Protein AF-A0A6N9ASQ7-F1 (afdb_monomer_lite)

Radius of gyration: 15.2 Å; chains: 1; bounding box: 36×24×49 Å

Structure (mmCIF, N/CA/C/O backbone):
data_AF-A0A6N9ASQ7-F1
#
_entry.id   AF-A0A6N9ASQ7-F1
#
loop_
_atom_site.group_PDB
_atom_site.id
_atom_site.type_symbol
_atom_site.label_atom_id
_atom_site.label_alt_id
_atom_site.label_comp_id
_atom_site.label_asym_id
_atom_site.label_entity_id
_atom_site.label_seq_id
_atom_site.pdbx_PDB_ins_code
_atom_site.Cartn_x
_atom_site.Cartn_y
_atom_site.Cartn_z
_atom_site.occupancy
_atom_site.B_iso_or_equiv
_atom_site.auth_seq_id
_atom_site.auth_comp_id
_atom_site.auth_asym_id
_atom_site.auth_atom_id
_atom_site.pdbx_PDB_model_num
ATOM 1 N N . MET A 1 1 ? 19.094 11.002 -10.496 1.00 57.28 1 MET A N 1
ATOM 2 C CA . MET A 1 1 ? 18.606 9.650 -10.143 1.00 57.28 1 MET A CA 1
ATOM 3 C C . MET A 1 1 ? 17.772 9.134 -11.301 1.00 57.28 1 MET A C 1
ATOM 5 O O . MET A 1 1 ? 17.066 9.950 -11.886 1.00 57.28 1 MET A O 1
ATOM 9 N N . PRO A 1 2 ? 17.848 7.842 -11.645 1.00 80.56 2 PRO A N 1
ATOM 10 C CA . PRO A 1 2 ? 16.951 7.247 -12.630 1.00 80.56 2 PRO A CA 1
ATOM 11 C C . PRO A 1 2 ? 15.487 7.466 -12.215 1.00 80.56 2 PRO A C 1
ATOM 13 O O . PRO A 1 2 ? 15.160 7.345 -11.032 1.00 80.56 2 PRO A O 1
ATOM 16 N N . ILE A 1 3 ? 14.601 7.773 -13.169 1.00 83.31 3 ILE A N 1
ATOM 17 C CA . ILE A 1 3 ? 13.150 7.929 -12.929 1.00 83.31 3 ILE A CA 1
ATOM 18 C C . ILE A 1 3 ? 12.541 6.683 -12.268 1.00 83.31 3 ILE A C 1
ATOM 20 O O . ILE A 1 3 ? 11.624 6.765 -11.450 1.00 83.31 3 ILE A O 1
ATOM 24 N N . GLU A 1 4 ? 13.120 5.521 -12.557 1.00 79.62 4 GLU A N 1
ATOM 25 C CA . GLU A 1 4 ? 12.746 4.236 -11.981 1.00 79.62 4 GLU A CA 1
ATOM 26 C C . GLU A 1 4 ? 12.977 4.196 -10.470 1.00 79.62 4 GLU A C 1
ATOM 28 O O . GLU A 1 4 ? 12.096 3.778 -9.726 1.00 79.62 4 GLU A O 1
ATOM 33 N N . THR A 1 5 ? 14.109 4.720 -9.994 1.00 82.12 5 THR A N 1
ATOM 34 C CA . THR A 1 5 ? 14.417 4.795 -8.561 1.00 82.12 5 THR A CA 1
ATOM 35 C C . THR A 1 5 ? 13.388 5.641 -7.819 1.00 82.12 5 THR A C 1
ATOM 37 O O . THR A 1 5 ? 12.934 5.248 -6.749 1.00 82.12 5 THR A O 1
ATOM 40 N N . ILE A 1 6 ? 12.966 6.773 -8.396 1.00 85.25 6 ILE A N 1
ATOM 41 C CA . ILE A 1 6 ? 11.923 7.627 -7.802 1.00 85.25 6 ILE A CA 1
ATOM 42 C C . ILE A 1 6 ? 10.580 6.889 -7.789 1.00 85.25 6 ILE A C 1
ATOM 44 O O . ILE A 1 6 ? 9.870 6.905 -6.785 1.00 85.25 6 ILE A O 1
ATOM 48 N N . THR A 1 7 ? 10.258 6.196 -8.882 1.00 88.25 7 THR A N 1
ATOM 49 C CA . THR A 1 7 ? 9.023 5.413 -9.008 1.00 88.25 7 THR A CA 1
ATOM 50 C C . THR A 1 7 ? 8.954 4.320 -7.938 1.00 88.25 7 THR A C 1
ATOM 52 O O . THR A 1 7 ? 7.926 4.172 -7.275 1.00 88.25 7 THR A O 1
ATOM 55 N N . PHE A 1 8 ? 10.051 3.596 -7.706 1.00 86.81 8 PHE A N 1
ATOM 56 C CA . PHE A 1 8 ? 10.137 2.580 -6.656 1.00 86.81 8 PHE A CA 1
ATOM 57 C C . PHE A 1 8 ? 10.148 3.173 -5.250 1.00 86.81 8 PHE A C 1
ATOM 59 O O . PHE A 1 8 ? 9.484 2.640 -4.363 1.00 86.81 8 PHE A O 1
ATOM 66 N N . LEU A 1 9 ? 10.829 4.300 -5.038 1.00 89.81 9 LEU A N 1
ATOM 67 C CA . LEU A 1 9 ? 10.815 4.989 -3.751 1.00 89.81 9 LEU A CA 1
ATOM 68 C C . LEU A 1 9 ? 9.392 5.423 -3.370 1.00 89.81 9 LEU A C 1
ATOM 70 O O . LEU A 1 9 ? 8.991 5.261 -2.217 1.00 89.81 9 LEU A O 1
ATOM 74 N N . ALA A 1 10 ? 8.604 5.908 -4.334 1.00 93.62 10 ALA A N 1
ATOM 75 C CA . ALA A 1 10 ? 7.194 6.225 -4.123 1.00 93.62 10 ALA A CA 1
ATOM 76 C C . ALA A 1 10 ? 6.380 4.976 -3.741 1.00 93.62 10 ALA A C 1
ATOM 78 O O . ALA A 1 10 ? 5.588 5.035 -2.801 1.00 93.62 10 ALA A O 1
ATOM 79 N N . ALA A 1 11 ? 6.626 3.831 -4.391 1.00 92.94 11 ALA A N 1
ATOM 80 C CA . ALA A 1 11 ? 5.979 2.563 -4.044 1.00 92.94 11 ALA A CA 1
ATOM 81 C C . ALA A 1 11 ? 6.303 2.120 -2.608 1.00 92.94 11 ALA A C 1
ATOM 83 O O . ALA A 1 11 ? 5.394 1.822 -1.834 1.00 92.94 11 ALA A O 1
ATOM 84 N N . ILE A 1 12 ? 7.586 2.132 -2.228 1.00 93.81 12 ILE A N 1
ATOM 85 C CA . ILE A 1 12 ? 8.049 1.771 -0.879 1.00 93.81 12 ILE A CA 1
ATOM 86 C C . ILE A 1 12 ? 7.453 2.720 0.167 1.00 93.81 12 ILE A C 1
ATOM 88 O O . ILE A 1 12 ? 6.977 2.274 1.209 1.00 93.81 12 ILE A O 1
ATOM 92 N N . THR A 1 13 ? 7.428 4.024 -0.117 1.00 96.00 13 THR A N 1
ATOM 93 C CA . THR A 1 13 ? 6.861 5.028 0.796 1.00 96.00 13 THR A CA 1
ATOM 94 C C . THR A 1 13 ? 5.356 4.826 0.967 1.00 96.00 13 THR A C 1
ATOM 96 O O . THR A 1 13 ? 4.849 4.848 2.090 1.00 96.00 13 THR A O 1
ATOM 99 N N . GLY A 1 14 ? 4.638 4.568 -0.131 1.00 97.19 14 GLY A N 1
ATOM 100 C CA . GLY A 1 14 ? 3.222 4.210 -0.097 1.00 97.19 14 GLY A CA 1
ATOM 101 C C . GLY A 1 14 ? 2.977 2.941 0.723 1.00 97.19 14 GLY A C 1
ATOM 102 O O . GLY A 1 14 ? 2.078 2.917 1.563 1.00 97.19 14 GLY A O 1
ATOM 103 N N . TYR A 1 15 ? 3.819 1.919 0.557 1.00 97.69 15 TYR A N 1
ATOM 104 C CA . TYR A 1 15 ? 3.717 0.664 1.299 1.00 97.69 15 TYR A CA 1
ATOM 105 C C . TYR A 1 15 ? 3.981 0.831 2.805 1.00 97.69 15 TYR A C 1
ATOM 107 O O . TYR A 1 15 ? 3.214 0.331 3.633 1.00 97.69 15 TYR A O 1
ATOM 115 N N . ALA A 1 16 ? 5.000 1.604 3.184 1.00 97.81 16 ALA A N 1
ATOM 116 C CA . ALA A 1 16 ? 5.271 1.936 4.582 1.00 97.81 16 ALA A CA 1
ATOM 117 C C . ALA A 1 16 ? 4.106 2.722 5.214 1.00 97.81 16 ALA A C 1
ATOM 119 O O . ALA A 1 16 ? 3.661 2.412 6.322 1.00 97.81 16 ALA A O 1
ATOM 120 N N . GLY A 1 17 ? 3.545 3.695 4.489 1.00 98.06 17 GLY A N 1
ATOM 121 C CA . GLY A 1 17 ? 2.368 4.446 4.931 1.00 98.06 17 GLY A CA 1
ATOM 122 C C . GLY A 1 17 ? 1.116 3.573 5.081 1.00 98.06 17 GLY A C 1
ATOM 123 O O . GLY A 1 17 ? 0.339 3.748 6.026 1.00 98.06 17 GLY A O 1
ATOM 124 N N . LEU A 1 18 ? 0.929 2.596 4.192 1.00 98.12 18 LEU A N 1
ATOM 125 C CA . LEU A 1 18 ? -0.150 1.612 4.280 1.00 98.12 18 LEU A CA 1
ATOM 126 C C . LEU A 1 18 ? 0.033 0.681 5.487 1.00 98.12 18 LEU A C 1
ATOM 128 O O . LEU A 1 18 ? -0.928 0.420 6.209 1.00 98.12 18 LEU A O 1
ATOM 132 N N . THR A 1 19 ? 1.268 0.260 5.761 1.00 98.56 19 THR A N 1
ATOM 133 C CA . THR A 1 19 ? 1.633 -0.526 6.949 1.00 98.56 19 THR A CA 1
ATOM 134 C C . THR A 1 19 ? 1.307 0.234 8.233 1.00 98.56 19 THR A C 1
ATOM 136 O O . THR A 1 19 ? 0.643 -0.300 9.123 1.00 98.56 19 THR A O 1
ATOM 139 N N . ALA A 1 20 ? 1.684 1.513 8.319 1.00 98.38 20 ALA A N 1
ATOM 140 C CA . ALA A 1 20 ? 1.340 2.363 9.457 1.00 98.38 20 ALA A CA 1
ATOM 141 C C . ALA A 1 20 ? -0.184 2.487 9.636 1.00 98.38 20 ALA A C 1
ATOM 143 O O . ALA A 1 20 ? -0.699 2.392 10.752 1.00 98.38 20 ALA A O 1
ATOM 144 N N . ASN A 1 21 ? -0.931 2.628 8.538 1.00 98.31 21 ASN A N 1
ATOM 145 C CA . ASN A 1 21 ? -2.390 2.633 8.589 1.00 98.31 21 ASN A CA 1
ATOM 146 C C . ASN A 1 21 ? -2.961 1.293 9.071 1.00 98.31 21 ASN A C 1
ATOM 148 O O . ASN A 1 21 ? -3.894 1.306 9.873 1.00 98.31 21 ASN A O 1
ATOM 152 N N . MET A 1 22 ? -2.383 0.157 8.673 1.00 98.38 22 MET A N 1
ATOM 153 C CA . MET A 1 22 ? -2.782 -1.163 9.172 1.00 98.38 22 MET A CA 1
ATOM 154 C C . MET A 1 22 ? -2.583 -1.278 10.691 1.00 98.38 22 MET A C 1
ATOM 156 O O . MET A 1 22 ? -3.478 -1.739 11.402 1.00 98.38 22 MET A O 1
ATOM 160 N N . VAL A 1 23 ? -1.472 -0.758 11.221 1.00 98.31 23 VAL A N 1
ATOM 161 C CA . VAL A 1 23 ? -1.235 -0.664 12.674 1.00 98.31 23 VAL A CA 1
ATOM 162 C C . VAL A 1 23 ? -2.306 0.196 13.357 1.00 98.31 23 VAL A C 1
ATOM 164 O O . VAL A 1 23 ? -2.854 -0.196 14.387 1.00 98.31 23 VAL A O 1
ATOM 167 N N . LEU A 1 24 ? -2.683 1.338 12.773 1.00 97.44 24 LEU A N 1
ATOM 168 C CA . LEU A 1 24 ? -3.764 2.177 13.308 1.00 97.44 24 LEU A CA 1
ATOM 169 C C . LEU A 1 24 ? -5.130 1.473 13.273 1.00 97.44 24 LEU A C 1
ATOM 171 O O . LEU A 1 24 ? -5.950 1.688 14.173 1.00 97.44 24 LEU A O 1
ATOM 175 N N . VAL A 1 25 ? -5.399 0.643 12.259 1.00 96.81 25 VAL A N 1
ATOM 176 C CA . VAL A 1 25 ? -6.624 -0.173 12.168 1.00 96.81 25 VAL A CA 1
ATOM 177 C C . VAL A 1 25 ? -6.664 -1.188 13.311 1.00 96.81 25 VAL A C 1
ATOM 179 O O . VAL A 1 25 ? -7.675 -1.270 14.025 1.00 96.81 25 VAL A O 1
ATOM 182 N N . ALA A 1 26 ? -5.553 -1.893 13.528 1.00 96.44 26 ALA A N 1
ATOM 183 C CA . ALA A 1 26 ? -5.374 -2.857 14.607 1.00 96.44 26 ALA A CA 1
ATOM 184 C C . ALA A 1 26 ? -5.551 -2.208 15.989 1.00 96.44 26 ALA A C 1
ATOM 186 O O . ALA A 1 26 ? -6.330 -2.695 16.805 1.00 96.44 26 ALA A O 1
ATOM 187 N N . ALA A 1 27 ? -4.955 -1.031 16.201 1.00 95.31 27 ALA A N 1
ATOM 188 C CA . ALA A 1 27 ? -5.098 -0.240 17.424 1.00 95.31 27 ALA A CA 1
ATOM 189 C C . ALA A 1 27 ? -6.484 0.419 17.595 1.00 95.31 27 ALA A C 1
ATOM 191 O O . ALA A 1 27 ? -6.742 1.070 18.605 1.00 95.31 27 ALA A O 1
ATOM 192 N N . GLY A 1 28 ? -7.377 0.326 16.602 1.00 94.06 28 GLY A N 1
ATOM 193 C CA . GLY A 1 28 ? -8.698 0.960 16.637 1.00 94.06 28 GLY A CA 1
ATOM 194 C C . GLY A 1 28 ? -8.695 2.485 16.494 1.00 94.06 28 GLY A C 1
ATOM 195 O O . GLY A 1 28 ? -9.742 3.101 16.670 1.00 94.06 28 GLY A O 1
ATOM 196 N N . ARG A 1 29 ? -7.555 3.089 16.143 1.00 95.38 29 ARG A N 1
ATOM 197 C CA . ARG A 1 29 ? -7.354 4.546 16.027 1.00 95.38 29 ARG A CA 1
ATOM 198 C C . ARG A 1 29 ? -7.423 5.062 14.588 1.00 95.38 29 ARG A C 1
ATOM 200 O O . ARG A 1 29 ? -7.249 6.254 14.349 1.00 95.38 29 ARG A O 1
ATOM 207 N N . HIS A 1 30 ? -7.660 4.178 13.623 1.00 95.38 30 HIS A N 1
ATOM 208 C CA . HIS A 1 30 ? -7.763 4.552 12.219 1.00 95.38 30 HIS A CA 1
ATOM 209 C C . HIS A 1 30 ? -8.945 5.496 11.945 1.00 95.38 30 HIS A C 1
ATOM 211 O O . HIS A 1 30 ? -10.051 5.299 12.457 1.00 95.38 30 HIS A O 1
ATOM 217 N N . ARG A 1 31 ? -8.694 6.494 11.094 1.00 95.12 31 ARG A N 1
ATOM 218 C CA . ARG A 1 31 ? -9.674 7.413 10.515 1.00 95.1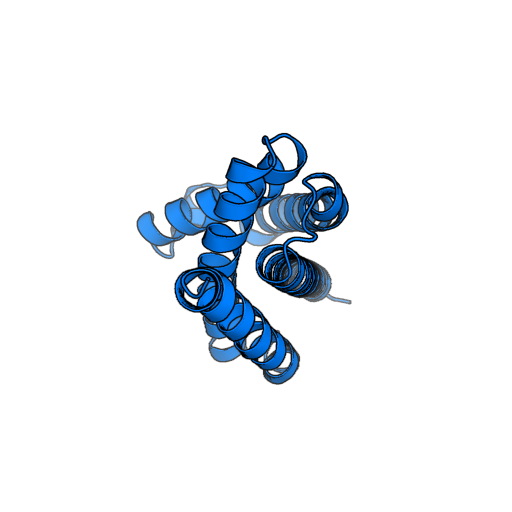2 31 ARG A CA 1
ATOM 219 C C . ARG A 1 31 ? -9.396 7.505 9.009 1.00 95.12 31 ARG A C 1
ATOM 221 O O . ARG A 1 31 ? -8.216 7.535 8.658 1.00 95.12 31 ARG A O 1
ATOM 228 N N . PRO A 1 32 ? -10.421 7.628 8.143 1.00 94.88 32 PRO A N 1
ATOM 229 C CA . PRO A 1 32 ? -10.232 7.709 6.690 1.00 94.88 32 PRO A CA 1
ATOM 230 C C . PRO A 1 32 ? -9.205 8.765 6.251 1.00 94.88 32 PRO A C 1
ATOM 232 O O . PRO A 1 32 ? -8.395 8.509 5.369 1.00 94.88 32 PRO A O 1
ATOM 235 N N . ILE A 1 33 ? -9.152 9.913 6.937 1.00 96.19 33 ILE A N 1
ATOM 236 C CA . ILE A 1 33 ? -8.197 10.994 6.641 1.00 96.19 33 ILE A CA 1
ATOM 237 C C . ILE A 1 33 ? -6.718 10.575 6.743 1.00 96.19 33 ILE A C 1
ATOM 239 O O . ILE A 1 33 ? -5.870 11.152 6.068 1.00 96.19 33 ILE A O 1
ATOM 243 N N . HIS A 1 34 ? -6.385 9.549 7.534 1.00 96.56 34 HIS A N 1
ATOM 244 C CA . HIS A 1 34 ? -5.013 9.035 7.628 1.00 96.56 34 HIS A CA 1
ATOM 245 C C . HIS A 1 34 ? -4.548 8.345 6.332 1.00 96.56 34 HIS A C 1
ATOM 247 O O . HIS A 1 34 ? -3.346 8.161 6.134 1.00 96.56 34 HIS A O 1
ATOM 253 N N . MET A 1 35 ? -5.480 7.987 5.441 1.00 97.56 35 MET A N 1
ATOM 254 C CA . MET A 1 35 ? -5.171 7.423 4.127 1.00 97.56 35 MET A CA 1
ATOM 255 C C . MET A 1 35 ? -4.831 8.482 3.088 1.00 97.56 35 MET A C 1
ATOM 257 O O . MET A 1 35 ? -4.213 8.134 2.091 1.00 97.56 35 MET A O 1
ATOM 261 N N . THR A 1 36 ? -5.183 9.755 3.293 1.00 97.75 36 THR A N 1
ATOM 262 C CA . THR A 1 36 ? -4.992 10.800 2.275 1.00 97.75 36 THR A CA 1
ATOM 263 C C . THR A 1 36 ? -3.541 10.905 1.790 1.00 97.75 36 THR A C 1
ATOM 265 O O . THR A 1 36 ? -3.336 10.865 0.578 1.00 97.75 36 THR A O 1
ATOM 268 N N . PRO A 1 37 ? -2.510 10.957 2.661 1.00 97.88 37 PRO A N 1
ATOM 269 C CA . PRO A 1 37 ? -1.124 11.024 2.191 1.00 97.88 37 PRO A CA 1
ATOM 270 C C . PRO A 1 37 ? -0.716 9.778 1.396 1.00 97.88 37 PRO A C 1
ATOM 272 O O . PRO A 1 37 ? -0.068 9.884 0.359 1.00 97.88 37 PRO A O 1
ATOM 275 N N . VAL A 1 38 ? -1.144 8.595 1.851 1.00 97.81 38 VAL A N 1
ATOM 276 C CA . VAL A 1 38 ? -0.852 7.315 1.189 1.00 97.81 38 VAL A CA 1
ATOM 277 C C . VAL A 1 38 ? -1.522 7.256 -0.182 1.00 97.81 38 VAL A C 1
ATOM 279 O O . VAL A 1 38 ? -0.878 6.896 -1.161 1.00 97.81 38 VAL A O 1
ATOM 282 N N . ALA A 1 39 ? -2.787 7.668 -0.269 1.00 97.69 39 ALA A N 1
ATOM 283 C CA . ALA A 1 39 ? -3.550 7.734 -1.508 1.00 97.69 39 ALA A CA 1
ATOM 284 C C . ALA A 1 39 ? -2.894 8.661 -2.534 1.00 97.69 39 ALA A C 1
ATOM 286 O O . ALA A 1 39 ? -2.775 8.278 -3.693 1.00 97.69 39 ALA A O 1
ATOM 287 N N . LEU A 1 40 ? -2.412 9.836 -2.116 1.00 98.06 40 LEU A N 1
ATOM 288 C CA . LEU A 1 40 ? -1.718 10.770 -3.007 1.00 98.06 40 LEU A CA 1
ATOM 289 C C . LEU A 1 40 ? -0.401 10.190 -3.538 1.00 98.06 40 LEU A C 1
ATOM 291 O O . LEU A 1 40 ? -0.145 10.263 -4.739 1.00 98.06 40 LEU A O 1
ATOM 295 N N . ILE A 1 41 ? 0.409 9.575 -2.670 1.00 97.81 41 ILE A N 1
ATOM 296 C CA . ILE A 1 41 ? 1.676 8.939 -3.066 1.00 97.81 41 ILE A CA 1
ATOM 297 C C . ILE A 1 41 ? 1.418 7.788 -4.039 1.00 97.81 41 ILE A C 1
ATOM 299 O O . ILE A 1 41 ? 2.075 7.691 -5.073 1.00 97.81 41 ILE A O 1
ATOM 303 N N . VAL A 1 42 ? 0.446 6.929 -3.727 1.00 96.62 42 VAL A N 1
ATOM 304 C CA . VAL A 1 42 ? 0.093 5.780 -4.565 1.00 96.62 42 VAL A CA 1
ATOM 305 C C . VAL A 1 42 ? -0.485 6.235 -5.901 1.00 96.62 42 VAL A C 1
ATOM 307 O O . VAL A 1 42 ? -0.100 5.699 -6.933 1.00 96.62 42 VAL A O 1
ATOM 310 N N . PHE A 1 43 ? -1.344 7.252 -5.915 1.00 97.19 43 PHE A N 1
ATOM 311 C CA . PHE A 1 43 ? -1.873 7.816 -7.153 1.00 97.19 43 PHE A CA 1
ATOM 312 C C . PHE A 1 43 ? -0.756 8.373 -8.044 1.00 97.19 43 PHE A C 1
ATOM 314 O O . PHE A 1 43 ? -0.684 8.028 -9.223 1.00 97.19 43 PHE A O 1
ATOM 321 N N . ALA A 1 44 ? 0.165 9.158 -7.476 1.00 96.56 44 A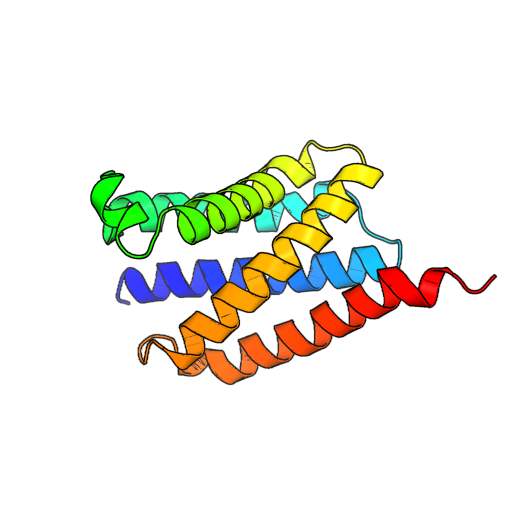LA A N 1
ATOM 322 C CA . ALA A 1 44 ? 1.326 9.662 -8.203 1.00 96.56 44 ALA A CA 1
ATOM 323 C C . ALA A 1 44 ? 2.203 8.520 -8.742 1.00 96.56 44 ALA A C 1
ATOM 325 O O . ALA A 1 44 ? 2.569 8.527 -9.916 1.00 96.56 44 ALA A O 1
ATOM 326 N N . HIS A 1 45 ? 2.483 7.503 -7.921 1.00 95.19 45 HIS A N 1
ATOM 327 C CA . HIS A 1 45 ? 3.221 6.312 -8.339 1.00 95.19 45 HIS A CA 1
ATOM 328 C C . HIS A 1 45 ? 2.543 5.601 -9.521 1.00 95.19 45 HIS A C 1
ATOM 330 O O . HIS A 1 45 ? 3.211 5.265 -10.496 1.00 95.19 45 HIS A O 1
ATOM 336 N N . VAL A 1 46 ? 1.222 5.408 -9.471 1.00 95.25 46 VAL A N 1
ATOM 337 C CA . VAL A 1 46 ? 0.460 4.779 -10.559 1.00 95.25 46 VAL A CA 1
ATOM 338 C C . VAL A 1 46 ? 0.584 5.592 -11.844 1.00 95.25 46 VAL A C 1
ATOM 340 O O . VAL A 1 46 ? 0.909 5.015 -12.878 1.00 95.25 46 VAL A O 1
ATOM 343 N N . LEU A 1 47 ? 0.410 6.917 -11.791 1.00 95.56 47 LEU A N 1
ATOM 344 C CA . LEU A 1 47 ? 0.583 7.778 -12.966 1.00 95.56 47 LEU A CA 1
ATOM 345 C C . LEU A 1 47 ? 1.996 7.675 -13.555 1.00 95.56 47 LEU A C 1
ATOM 347 O O . LEU A 1 47 ? 2.148 7.579 -14.771 1.00 95.56 47 LEU A O 1
ATOM 351 N N . MET A 1 48 ? 3.024 7.640 -12.704 1.00 94.25 48 MET A N 1
ATOM 352 C CA . MET A 1 48 ? 4.408 7.466 -13.147 1.00 94.25 48 MET A CA 1
ATOM 353 C C . MET A 1 48 ? 4.621 6.119 -13.842 1.00 94.25 48 MET A C 1
ATOM 355 O O . MET A 1 48 ? 5.212 6.080 -14.916 1.00 94.25 48 MET A O 1
ATOM 359 N N . VAL A 1 49 ? 4.132 5.016 -13.271 1.00 92.50 49 VAL A N 1
ATOM 360 C CA . VAL A 1 49 ? 4.267 3.682 -13.881 1.00 92.50 49 VAL A CA 1
ATOM 361 C C . VAL A 1 49 ? 3.523 3.618 -15.215 1.00 92.50 49 VAL A C 1
ATOM 363 O O . VAL A 1 49 ? 4.072 3.128 -16.200 1.00 92.50 49 VAL A O 1
ATOM 366 N N . TRP A 1 50 ? 2.304 4.154 -15.275 1.00 94.50 50 TRP A N 1
ATOM 367 C CA . TRP A 1 50 ? 1.520 4.189 -16.507 1.00 94.50 50 TRP A CA 1
ATOM 368 C C . TRP A 1 50 ? 2.205 4.993 -17.610 1.00 94.50 50 TRP A C 1
ATOM 370 O O . TRP A 1 50 ? 2.261 4.532 -18.747 1.00 94.50 50 TRP A O 1
ATOM 380 N N . HIS A 1 51 ? 2.778 6.147 -17.272 1.00 95.00 51 HIS A N 1
ATOM 381 C CA . HIS A 1 51 ? 3.451 6.994 -18.245 1.00 95.00 51 HIS A CA 1
ATOM 382 C C . HIS A 1 51 ? 4.817 6.446 -18.678 1.00 95.00 51 HIS A C 1
ATOM 384 O O . HIS A 1 51 ? 5.080 6.360 -19.872 1.00 95.00 51 HIS A O 1
ATOM 390 N N . TYR A 1 52 ? 5.678 6.068 -17.726 1.00 90.62 52 TYR A N 1
ATOM 391 C CA . TYR A 1 52 ? 7.085 5.750 -17.999 1.00 90.62 52 TYR A CA 1
ATOM 392 C C . TYR A 1 52 ? 7.370 4.269 -18.253 1.00 90.62 52 TYR A C 1
ATOM 394 O O . TYR A 1 52 ? 8.408 3.954 -18.824 1.00 90.62 52 TYR A O 1
ATOM 402 N N . ARG A 1 53 ? 6.513 3.348 -17.789 1.00 87.88 53 ARG A N 1
ATOM 403 C CA . ARG A 1 53 ? 6.733 1.898 -17.953 1.00 87.88 53 ARG A CA 1
ATOM 404 C C . ARG A 1 53 ? 5.741 1.226 -18.885 1.00 87.88 53 ARG A C 1
ATOM 406 O O . ARG A 1 53 ? 6.097 0.215 -19.485 1.00 87.88 53 ARG A O 1
ATOM 413 N N . TYR A 1 54 ? 4.517 1.735 -18.967 1.00 90.81 54 TYR A N 1
ATOM 414 C CA . TYR A 1 54 ? 3.484 1.152 -19.822 1.00 90.81 54 TYR A CA 1
ATOM 415 C C . TYR A 1 54 ? 3.157 1.998 -21.043 1.00 90.81 54 TYR A C 1
ATOM 417 O O . TYR A 1 54 ? 2.391 1.522 -21.865 1.00 90.81 54 TYR A O 1
ATOM 425 N N . GLU A 1 55 ? 3.687 3.219 -21.162 1.00 93.94 55 GLU A N 1
ATOM 426 C CA . GLU A 1 55 ? 3.394 4.126 -22.284 1.00 93.94 55 GLU A CA 1
ATOM 427 C C . GLU A 1 55 ? 1.882 4.294 -22.542 1.00 93.94 55 GLU A C 1
ATOM 429 O O . GLU A 1 55 ? 1.434 4.502 -23.663 1.00 93.94 55 GLU A O 1
ATOM 434 N N . TRP A 1 56 ? 1.074 4.205 -21.480 1.00 93.12 56 TRP A N 1
ATOM 435 C CA . TRP A 1 56 ? -0.393 4.179 -21.531 1.00 93.12 56 TRP A CA 1
ATOM 436 C C . TRP A 1 56 ? -1.033 2.981 -22.260 1.00 93.12 56 TRP A C 1
ATOM 438 O O . TRP A 1 56 ? -2.246 2.957 -22.471 1.00 93.12 56 TRP A O 1
ATOM 448 N N . GLU A 1 57 ? -0.265 1.936 -22.561 1.00 94.94 57 GLU A N 1
ATOM 449 C CA . GLU A 1 57 ? -0.736 0.724 -23.224 1.00 94.94 57 GLU A CA 1
ATOM 450 C C . GLU A 1 57 ? -1.158 -0.377 -22.236 1.00 94.94 57 GLU A C 1
ATOM 452 O O . GLU A 1 57 ? -0.365 -0.925 -21.461 1.00 94.94 57 GLU A O 1
ATOM 457 N N . ILE A 1 58 ? -2.423 -0.799 -22.327 1.00 92.38 58 ILE A N 1
ATOM 458 C CA . ILE A 1 58 ? -2.975 -1.894 -21.506 1.00 92.38 58 ILE A CA 1
ATOM 459 C C . ILE A 1 58 ? -2.259 -3.226 -21.785 1.00 92.38 58 ILE A C 1
ATOM 461 O O . ILE A 1 58 ? -2.095 -4.044 -20.875 1.00 92.38 58 ILE A O 1
ATOM 465 N N . ALA A 1 59 ? -1.811 -3.450 -23.024 1.00 93.44 59 ALA A N 1
ATOM 466 C CA . ALA A 1 59 ? -1.104 -4.668 -23.414 1.00 93.44 59 ALA A CA 1
ATOM 467 C C . ALA A 1 59 ? 0.195 -4.851 -22.610 1.00 93.44 59 ALA A C 1
ATOM 469 O O . ALA A 1 59 ? 0.457 -5.935 -22.084 1.00 93.44 59 ALA A O 1
ATOM 470 N N . LEU A 1 60 ? 0.964 -3.773 -22.420 1.00 90.50 60 LEU A N 1
ATOM 471 C CA . LEU A 1 60 ? 2.178 -3.788 -21.604 1.00 90.50 60 LEU A CA 1
ATOM 472 C C . LEU A 1 60 ? 1.866 -3.996 -20.119 1.00 90.50 60 LEU A C 1
ATOM 474 O O . LEU A 1 60 ? 2.540 -4.787 -19.453 1.00 90.50 60 LEU A O 1
ATOM 478 N N . ALA A 1 61 ? 0.811 -3.356 -19.611 1.00 88.50 61 ALA A N 1
ATOM 479 C CA . ALA A 1 61 ? 0.409 -3.470 -18.210 1.00 88.50 61 ALA A CA 1
ATOM 480 C C . ALA A 1 61 ? -0.097 -4.876 -17.830 1.00 88.50 61 ALA A C 1
ATOM 482 O O . ALA A 1 61 ? 0.042 -5.308 -16.684 1.00 88.50 61 ALA A O 1
ATOM 483 N N . THR A 1 62 ? -0.662 -5.613 -18.791 1.00 92.69 62 THR A N 1
ATOM 484 C CA . THR A 1 62 ? -1.258 -6.945 -18.585 1.00 92.69 62 THR A CA 1
ATOM 485 C C . THR A 1 62 ? -0.356 -8.103 -19.020 1.00 92.69 62 THR A C 1
ATOM 487 O O . THR A 1 62 ? -0.717 -9.260 -18.800 1.00 92.69 62 THR A O 1
ATOM 490 N N . ARG A 1 63 ? 0.854 -7.830 -19.538 1.00 90.31 63 ARG A N 1
ATOM 491 C CA . ARG A 1 63 ? 1.800 -8.846 -20.054 1.00 90.31 63 ARG A CA 1
ATOM 492 C C . ARG A 1 63 ? 2.144 -9.966 -19.067 1.00 90.31 63 ARG A C 1
ATOM 494 O O . ARG A 1 63 ? 2.470 -11.074 -19.467 1.00 90.31 63 ARG A O 1
ATOM 501 N N . ASN A 1 64 ? 2.079 -9.665 -17.770 1.00 81.75 64 ASN A N 1
ATOM 502 C CA . ASN A 1 64 ? 2.396 -10.597 -16.685 1.00 81.75 64 ASN A CA 1
ATOM 503 C C . ASN A 1 64 ? 1.161 -11.360 -16.161 1.00 81.75 64 ASN A C 1
ATOM 505 O O . ASN A 1 64 ? 1.267 -12.083 -15.172 1.00 81.75 64 ASN A O 1
ATOM 509 N N . GLY A 1 65 ? -0.002 -11.191 -16.798 1.00 91.56 65 GLY A N 1
ATOM 510 C CA . GLY A 1 65 ? -1.251 -11.873 -16.472 1.00 91.56 65 GLY A CA 1
ATOM 511 C C . GLY A 1 65 ? -2.366 -10.926 -16.021 1.00 91.56 65 GLY A C 1
ATOM 512 O O . GLY A 1 65 ? -2.194 -10.095 -15.127 1.00 91.56 65 GLY A O 1
ATOM 513 N N . TYR A 1 66 ? -3.556 -11.115 -16.596 1.00 92.44 66 TYR A N 1
ATOM 514 C CA . TYR A 1 66 ? -4.750 -10.315 -16.299 1.00 92.44 66 TYR A CA 1
ATOM 515 C C . TYR A 1 66 ? -5.209 -10.418 -14.842 1.00 92.44 66 TYR A C 1
ATOM 517 O O . TYR A 1 66 ? -5.600 -9.416 -14.252 1.00 92.44 66 TYR A O 1
ATOM 525 N N . ALA A 1 67 ? -5.138 -11.607 -14.237 1.00 91.44 67 ALA A N 1
ATOM 526 C CA . ALA A 1 67 ? -5.584 -11.802 -12.858 1.00 91.44 67 ALA A CA 1
ATOM 527 C C . ALA A 1 67 ? -4.771 -10.949 -11.869 1.00 91.44 67 ALA A C 1
ATOM 529 O O . ALA A 1 67 ? -5.344 -10.223 -11.057 1.00 91.44 67 ALA A O 1
ATOM 530 N N . GLY A 1 68 ? -3.438 -10.977 -11.987 1.00 88.75 68 GLY A N 1
ATOM 531 C CA . GLY A 1 68 ? -2.548 -10.153 -11.167 1.00 88.75 68 GLY A CA 1
ATOM 532 C C . GLY A 1 68 ? -2.775 -8.660 -11.398 1.00 88.75 68 GLY A C 1
ATOM 533 O O . GLY A 1 68 ? -2.865 -7.900 -10.435 1.00 88.75 68 GLY A O 1
ATOM 534 N N . PHE A 1 69 ? -2.955 -8.254 -12.661 1.00 91.56 69 PHE A N 1
ATOM 535 C CA . PHE A 1 69 ? -3.298 -6.877 -13.014 1.00 91.56 69 PHE A CA 1
ATOM 536 C C . PHE A 1 69 ? -4.576 -6.410 -12.302 1.00 91.56 69 PHE A C 1
ATOM 538 O O . PHE A 1 69 ? -4.549 -5.379 -11.632 1.00 91.56 69 PHE A O 1
ATOM 545 N N . VAL A 1 70 ? -5.667 -7.178 -12.386 1.00 94.88 70 VAL A N 1
ATOM 546 C CA . VAL A 1 70 ? -6.961 -6.819 -11.782 1.00 94.88 70 VAL A CA 1
ATOM 547 C C . VAL A 1 70 ? -6.869 -6.751 -10.260 1.00 94.88 70 VAL A C 1
ATOM 549 O O . VAL A 1 70 ? -7.307 -5.764 -9.674 1.00 94.88 70 VAL A O 1
ATOM 552 N N . ILE A 1 71 ? -6.273 -7.756 -9.612 1.00 93.56 71 ILE A N 1
ATOM 553 C CA . ILE A 1 71 ? -6.152 -7.797 -8.146 1.00 93.56 71 ILE A CA 1
ATOM 554 C C . ILE A 1 71 ? -5.328 -6.607 -7.640 1.00 93.56 71 ILE A C 1
ATOM 556 O O . ILE A 1 71 ? -5.733 -5.933 -6.691 1.00 93.56 71 ILE A O 1
ATOM 560 N N . PHE A 1 72 ? -4.202 -6.310 -8.293 1.00 92.88 72 PHE A N 1
ATOM 561 C CA . PHE A 1 72 ? -3.336 -5.204 -7.893 1.00 92.88 72 PHE A CA 1
ATOM 562 C C . PHE A 1 72 ? -4.009 -3.843 -8.108 1.00 92.88 72 PHE A C 1
ATOM 564 O O . PHE A 1 72 ? -4.015 -3.014 -7.202 1.00 92.88 72 PHE A O 1
ATOM 571 N N . HIS A 1 73 ? -4.658 -3.619 -9.255 1.00 95.00 73 HIS A N 1
ATOM 572 C CA . HIS A 1 73 ? -5.361 -2.358 -9.518 1.00 95.00 73 HIS A CA 1
ATOM 573 C C . HIS A 1 73 ? -6.596 -2.177 -8.632 1.00 95.00 73 HIS A C 1
ATOM 575 O O . HIS A 1 73 ? -6.877 -1.056 -8.215 1.00 95.00 73 HIS A O 1
ATOM 581 N N . ALA A 1 74 ? -7.293 -3.256 -8.269 1.00 95.94 74 ALA A N 1
ATOM 582 C CA . ALA A 1 74 ? -8.374 -3.199 -7.290 1.00 95.94 74 ALA A CA 1
ATOM 583 C C . ALA A 1 74 ? -7.863 -2.767 -5.904 1.00 95.94 74 ALA A C 1
ATOM 585 O O . ALA A 1 74 ? -8.500 -1.947 -5.246 1.00 95.94 74 ALA A O 1
ATOM 586 N N . ALA A 1 75 ? -6.696 -3.262 -5.476 1.00 96.81 75 ALA A N 1
ATOM 587 C CA . ALA A 1 75 ? -6.055 -2.814 -4.240 1.00 96.81 75 ALA A CA 1
ATOM 588 C C . ALA A 1 75 ? -5.631 -1.338 -4.313 1.00 96.81 75 ALA A C 1
ATOM 590 O O . ALA A 1 75 ? -5.931 -0.571 -3.403 1.00 96.81 75 ALA A O 1
ATOM 591 N N . LEU A 1 76 ? -5.006 -0.905 -5.412 1.00 96.19 76 LEU A N 1
ATOM 592 C CA . LEU A 1 76 ? -4.633 0.501 -5.620 1.00 96.19 76 LEU A CA 1
ATOM 593 C C . LEU A 1 76 ? -5.855 1.427 -5.584 1.00 96.19 76 LEU A C 1
ATOM 595 O O . LEU A 1 76 ? -5.838 2.452 -4.903 1.00 96.19 76 LEU A O 1
ATOM 599 N N . LEU A 1 77 ? -6.939 1.040 -6.259 1.00 97.00 77 LEU A N 1
ATOM 600 C CA . LEU A 1 77 ? -8.203 1.769 -6.216 1.00 97.00 77 LEU A CA 1
ATOM 601 C C . LEU A 1 77 ? -8.772 1.804 -4.794 1.00 97.00 77 LEU A C 1
ATOM 603 O O . LEU A 1 77 ? -9.251 2.845 -4.353 1.00 97.00 77 LEU A O 1
ATOM 607 N N . GLY A 1 78 ? -8.665 0.701 -4.053 1.00 97.12 78 GLY A N 1
ATOM 608 C CA . GLY A 1 78 ? -9.042 0.631 -2.645 1.00 97.12 78 GLY A CA 1
ATOM 609 C C . GLY A 1 78 ? -8.279 1.629 -1.773 1.00 97.12 78 GLY A C 1
ATOM 610 O O . GLY A 1 78 ? -8.897 2.313 -0.959 1.00 97.12 78 GLY A O 1
ATOM 611 N N . ILE A 1 79 ? -6.966 1.774 -1.975 1.00 96.81 79 ILE A N 1
ATOM 612 C CA . ILE A 1 79 ? -6.138 2.776 -1.282 1.00 96.81 79 ILE A CA 1
ATOM 613 C C . ILE A 1 79 ? -6.627 4.192 -1.601 1.00 96.81 79 ILE A C 1
ATOM 615 O O . ILE A 1 79 ? -6.795 4.996 -0.684 1.00 96.81 79 ILE A O 1
ATOM 619 N N . VAL A 1 80 ? -6.874 4.493 -2.879 1.00 97.19 80 VAL A N 1
ATOM 620 C CA . VAL A 1 80 ? -7.294 5.830 -3.335 1.00 97.19 80 VAL A CA 1
ATOM 621 C C . VAL A 1 80 ? -8.719 6.170 -2.888 1.00 97.19 80 VAL A C 1
ATOM 623 O O . VAL A 1 80 ? -9.003 7.323 -2.576 1.00 97.19 80 VAL A O 1
ATOM 626 N N . ALA A 1 81 ? -9.610 5.181 -2.804 1.00 96.88 81 ALA A N 1
ATOM 627 C CA . ALA A 1 81 ? -10.992 5.361 -2.366 1.00 96.88 81 ALA A CA 1
ATOM 628 C C . ALA A 1 81 ? -11.151 5.383 -0.834 1.00 96.88 81 ALA A C 1
ATOM 630 O O . ALA A 1 81 ? -12.133 5.928 -0.327 1.00 96.88 81 ALA A O 1
ATOM 631 N N . ALA A 1 82 ? -10.202 4.820 -0.077 1.00 95.25 82 ALA A N 1
ATOM 632 C CA . ALA A 1 82 ? -10.285 4.721 1.381 1.00 95.25 82 ALA A CA 1
ATOM 633 C C . ALA A 1 82 ? -10.516 6.060 2.121 1.00 95.25 82 ALA A C 1
ATOM 635 O O . ALA A 1 82 ? -11.296 6.043 3.075 1.00 95.25 82 ALA A O 1
ATOM 636 N N . PRO A 1 83 ? -9.936 7.212 1.712 1.00 97.12 83 PRO A N 1
ATOM 637 C CA . PRO A 1 83 ? -10.217 8.508 2.337 1.00 97.12 83 PRO A CA 1
ATOM 638 C C . PRO A 1 83 ? -11.677 8.966 2.222 1.00 97.12 83 PRO A C 1
ATOM 640 O O . PRO A 1 83 ? -12.146 9.716 3.076 1.00 97.12 83 PRO A O 1
ATOM 643 N N . LEU A 1 84 ? -12.388 8.523 1.180 1.00 96.69 84 LEU A N 1
ATOM 644 C CA . LEU A 1 84 ? -13.780 8.894 0.895 1.00 96.69 84 LEU A CA 1
ATOM 645 C C . LEU A 1 84 ? -14.787 7.894 1.482 1.00 96.69 84 LEU A C 1
ATOM 647 O O . LEU A 1 84 ? -15.989 8.150 1.509 1.00 96.69 84 LEU A O 1
ATOM 651 N N . ALA A 1 85 ? -14.307 6.740 1.942 1.00 93.94 85 ALA A N 1
ATOM 652 C CA . ALA A 1 85 ? -15.142 5.683 2.478 1.00 93.94 85 ALA A CA 1
ATOM 653 C C . ALA A 1 85 ? -15.529 5.941 3.945 1.00 93.94 85 ALA A C 1
ATOM 655 O O . ALA A 1 85 ? -14.785 6.529 4.732 1.00 93.94 85 ALA A O 1
ATOM 656 N N . GLY A 1 86 ? -16.681 5.407 4.362 1.00 93.62 86 GLY A N 1
ATOM 657 C CA . GLY A 1 86 ? -17.039 5.344 5.781 1.00 93.62 86 GLY A CA 1
ATOM 658 C C . GLY A 1 86 ? -16.017 4.531 6.590 1.00 93.62 86 GLY A C 1
ATOM 659 O O . GLY A 1 86 ? -15.379 3.618 6.066 1.00 93.62 86 GLY A O 1
ATOM 660 N N . ASN A 1 87 ? -15.883 4.812 7.891 1.00 92.75 87 ASN A N 1
ATOM 661 C CA . ASN A 1 87 ? -14.799 4.268 8.727 1.00 92.75 87 ASN A CA 1
ATOM 662 C C . ASN A 1 87 ? -14.699 2.725 8.713 1.00 92.75 87 ASN A C 1
ATOM 664 O O . ASN A 1 87 ? -13.603 2.170 8.731 1.00 92.75 87 ASN A O 1
ATOM 668 N N . LEU A 1 88 ? -15.830 2.010 8.666 1.00 93.31 88 LEU A N 1
ATOM 669 C CA . LEU A 1 88 ? -15.831 0.545 8.564 1.00 93.31 88 LEU A CA 1
ATOM 670 C C . LEU A 1 88 ? -15.212 0.061 7.244 1.00 93.31 88 LEU A C 1
ATOM 672 O O . LEU A 1 88 ? -14.388 -0.852 7.242 1.00 93.31 88 LEU A O 1
ATOM 676 N N . TRP A 1 89 ? -15.600 0.685 6.133 1.00 96.06 89 TRP A N 1
ATOM 677 C CA . TRP A 1 89 ? -15.109 0.343 4.803 1.00 96.06 89 TRP A CA 1
ATOM 678 C C . TRP A 1 89 ? -13.652 0.747 4.617 1.00 96.06 89 TRP A C 1
ATOM 680 O O . TRP A 1 89 ? -12.882 -0.065 4.119 1.00 96.06 89 TRP A O 1
ATOM 690 N N . ALA A 1 90 ? -13.240 1.918 5.109 1.00 95.12 90 ALA A N 1
ATOM 691 C CA . ALA A 1 90 ? -11.841 2.345 5.088 1.00 95.12 90 ALA A CA 1
ATOM 692 C C . ALA A 1 90 ? -10.919 1.301 5.745 1.00 95.12 90 ALA A C 1
ATOM 694 O O . ALA A 1 90 ? -9.932 0.887 5.147 1.00 95.12 90 ALA A O 1
ATOM 695 N N . LYS A 1 91 ? -11.292 0.768 6.919 1.00 96.25 91 LYS A N 1
ATOM 696 C CA . LYS A 1 91 ? -10.532 -0.302 7.598 1.00 96.25 91 LYS A CA 1
ATOM 697 C C . LYS A 1 91 ? -10.407 -1.571 6.748 1.00 96.25 91 LYS A C 1
ATOM 699 O O . LYS A 1 91 ? -9.329 -2.154 6.681 1.00 96.25 91 LYS A O 1
ATOM 704 N N . ARG A 1 92 ? -11.498 -1.997 6.099 1.00 96.88 92 ARG A N 1
ATOM 705 C CA . ARG A 1 92 ? -11.503 -3.177 5.215 1.00 96.88 92 ARG A CA 1
ATOM 706 C C . ARG A 1 92 ? -10.646 -2.956 3.970 1.00 96.88 92 ARG A C 1
ATOM 708 O O . ARG A 1 92 ? -9.885 -3.844 3.605 1.00 96.88 92 ARG A O 1
ATOM 715 N N . LEU A 1 93 ? -10.742 -1.774 3.361 1.00 97.31 93 LEU A N 1
ATOM 716 C CA . LEU A 1 93 ? -9.934 -1.386 2.206 1.00 97.31 93 LEU A CA 1
ATOM 717 C C . LEU A 1 93 ? -8.446 -1.355 2.560 1.00 97.31 93 LEU A C 1
ATOM 719 O O . LEU A 1 93 ? -7.650 -1.889 1.796 1.00 97.31 93 LEU A O 1
ATOM 723 N N . VAL A 1 94 ? -8.072 -0.822 3.728 1.00 97.50 94 VAL A N 1
ATOM 724 C CA . VAL A 1 94 ? -6.687 -0.866 4.228 1.00 97.50 94 VAL A CA 1
ATOM 725 C C . VAL A 1 94 ? -6.203 -2.303 4.382 1.00 97.50 94 VAL A C 1
ATOM 727 O O . VAL A 1 94 ? -5.150 -2.634 3.850 1.00 97.50 94 VAL A O 1
ATOM 730 N N . ALA A 1 95 ? -6.973 -3.166 5.050 1.00 97.19 95 ALA A N 1
ATOM 731 C CA . ALA A 1 95 ? -6.585 -4.557 5.282 1.00 97.19 95 ALA A CA 1
ATOM 732 C C . ALA A 1 95 ? -6.401 -5.344 3.974 1.00 97.19 95 ALA A C 1
ATOM 734 O O . ALA A 1 95 ? -5.381 -6.005 3.785 1.00 97.19 95 ALA A O 1
ATOM 735 N N . PHE A 1 96 ? -7.363 -5.238 3.054 1.00 97.62 96 PHE A N 1
ATOM 736 C CA . PHE A 1 96 ? -7.280 -5.876 1.741 1.00 97.62 96 PHE A CA 1
ATOM 737 C C . PHE A 1 96 ? -6.093 -5.345 0.929 1.00 97.62 96 PHE A C 1
ATOM 739 O O . PHE A 1 96 ? -5.291 -6.124 0.416 1.00 97.62 96 PHE A O 1
ATOM 746 N N . SER A 1 97 ? -5.951 -4.021 0.853 1.00 97.81 97 SER A N 1
ATOM 747 C CA . SER A 1 97 ? -4.885 -3.401 0.067 1.00 97.81 97 SER A CA 1
ATOM 748 C C . SER A 1 97 ? -3.508 -3.711 0.640 1.00 97.81 97 SER A C 1
ATOM 750 O O . SER A 1 97 ? -2.576 -3.927 -0.126 1.00 97.81 97 SER A O 1
ATOM 752 N N . PHE A 1 98 ? -3.379 -3.774 1.970 1.00 98.12 98 PHE A N 1
ATOM 753 C CA . PHE A 1 98 ? -2.138 -4.152 2.639 1.00 98.12 98 PHE A CA 1
ATOM 754 C C . PHE A 1 98 ? -1.710 -5.566 2.246 1.00 98.12 98 PHE A C 1
ATOM 756 O O . PHE A 1 98 ? -0.567 -5.749 1.850 1.00 98.12 98 PHE A O 1
ATOM 763 N N . LEU A 1 99 ? -2.622 -6.545 2.279 1.00 97.75 99 LEU A N 1
ATOM 764 C CA . LEU A 1 99 ? -2.309 -7.923 1.885 1.00 97.75 99 LEU A CA 1
ATOM 765 C C . LEU A 1 99 ? -1.789 -8.011 0.448 1.00 97.75 99 LEU A C 1
ATOM 767 O O . LEU A 1 99 ? -0.773 -8.654 0.188 1.00 97.75 99 LEU A O 1
ATOM 771 N N . VAL A 1 100 ? -2.478 -7.355 -0.485 1.00 97.25 100 VAL A N 1
ATOM 772 C CA . VAL A 1 100 ? -2.082 -7.355 -1.899 1.00 97.25 100 VAL A CA 1
ATOM 773 C C . VAL A 1 100 ? -0.749 -6.631 -2.097 1.00 97.25 100 VAL A C 1
ATOM 775 O O . VAL A 1 100 ? 0.124 -7.138 -2.803 1.00 97.25 100 VAL A O 1
ATOM 778 N N . ALA A 1 101 ? -0.566 -5.476 -1.451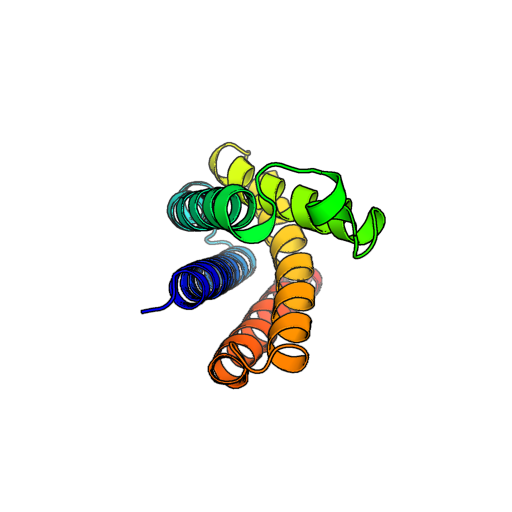 1.00 96.31 101 ALA A N 1
ATOM 779 C CA . ALA A 1 101 ? 0.669 -4.705 -1.522 1.00 96.31 101 ALA A CA 1
ATOM 780 C C . ALA A 1 101 ? 1.859 -5.454 -0.909 1.00 96.31 101 ALA A C 1
ATOM 782 O O . ALA A 1 101 ? 2.927 -5.426 -1.508 1.00 96.31 101 ALA A O 1
ATOM 783 N N . ALA A 1 102 ? 1.674 -6.161 0.210 1.00 96.88 102 ALA A N 1
ATOM 784 C CA . ALA A 1 102 ? 2.711 -6.972 0.843 1.00 96.88 102 ALA A CA 1
ATOM 785 C C . ALA A 1 102 ? 3.209 -8.057 -0.116 1.00 96.88 102 ALA A C 1
ATOM 787 O O . ALA A 1 102 ? 4.385 -8.083 -0.459 1.00 96.88 102 ALA A O 1
ATOM 788 N N . MET A 1 103 ? 2.299 -8.870 -0.672 1.00 95.44 103 MET A N 1
ATOM 789 C CA . MET A 1 103 ? 2.664 -9.894 -1.661 1.00 95.44 103 MET A CA 1
ATOM 790 C C . MET A 1 103 ? 3.408 -9.302 -2.870 1.00 95.44 103 MET A C 1
ATOM 792 O O . MET A 1 103 ? 4.406 -9.862 -3.327 1.00 95.44 103 MET A O 1
ATOM 796 N N . GLY A 1 104 ? 2.936 -8.159 -3.381 1.00 92.56 104 GLY A N 1
ATOM 797 C CA . GLY A 1 104 ? 3.577 -7.458 -4.492 1.00 92.56 104 GLY A CA 1
ATOM 798 C C . GLY A 1 104 ? 4.967 -6.919 -4.143 1.00 92.56 104 GLY A C 1
ATOM 799 O O . GLY A 1 104 ? 5.904 -7.096 -4.922 1.00 92.56 104 GLY A O 1
ATOM 800 N N . ALA A 1 105 ? 5.119 -6.300 -2.971 1.00 92.81 105 ALA A N 1
ATOM 801 C CA . ALA A 1 105 ? 6.364 -5.704 -2.503 1.00 92.81 105 ALA A CA 1
ATOM 802 C C . ALA A 1 105 ? 7.430 -6.770 -2.229 1.00 92.81 105 ALA A C 1
ATOM 804 O O . ALA A 1 105 ? 8.533 -6.656 -2.767 1.00 92.81 105 ALA A O 1
ATOM 805 N N . SER A 1 106 ? 7.105 -7.830 -1.477 1.00 94.56 106 SER A N 1
ATOM 806 C CA . SER A 1 106 ? 8.045 -8.924 -1.192 1.00 94.56 106 SER A CA 1
ATOM 807 C C . SER A 1 106 ? 8.474 -9.629 -2.483 1.00 94.56 106 SER A C 1
ATOM 809 O O .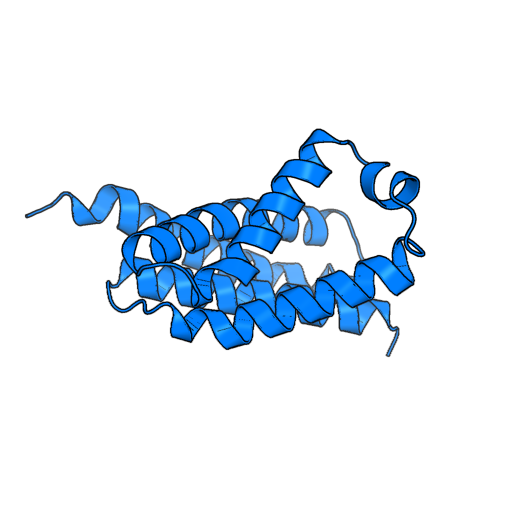 SER A 1 106 ? 9.657 -9.908 -2.679 1.00 94.56 106 SER A O 1
ATOM 811 N N . GLY A 1 107 ? 7.533 -9.865 -3.407 1.00 90.94 107 GLY A N 1
ATOM 812 C CA . GLY A 1 107 ? 7.834 -10.442 -4.718 1.00 90.94 107 GLY A CA 1
ATOM 813 C C . GLY A 1 107 ? 8.754 -9.552 -5.558 1.00 90.94 107 GLY A C 1
ATOM 814 O O . GLY A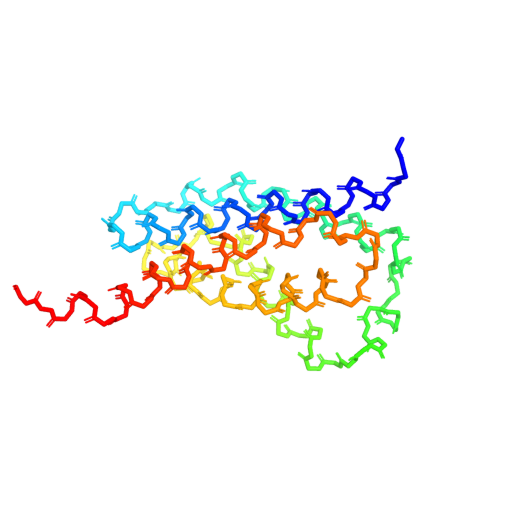 1 107 ? 9.692 -10.047 -6.184 1.00 90.94 107 GLY A O 1
ATOM 815 N N . ALA A 1 108 ? 8.533 -8.234 -5.544 1.00 88.62 108 ALA A N 1
ATOM 816 C CA . ALA A 1 108 ? 9.349 -7.283 -6.291 1.00 88.62 108 ALA A CA 1
ATOM 817 C C . ALA A 1 108 ? 10.794 -7.219 -5.774 1.00 88.62 108 ALA A C 1
ATOM 819 O O . ALA A 1 108 ? 11.720 -7.349 -6.572 1.00 88.62 108 ALA A O 1
ATOM 820 N N . VAL A 1 109 ? 11.008 -7.085 -4.459 1.00 92.06 109 VAL A N 1
ATOM 821 C CA . VAL A 1 109 ? 12.367 -6.967 -3.884 1.00 92.06 109 VAL A CA 1
ATOM 822 C C . VAL A 1 109 ? 13.190 -8.253 -3.979 1.00 92.06 109 VAL A C 1
ATOM 824 O O . VAL A 1 109 ? 14.416 -8.217 -3.846 1.00 92.06 109 VAL A O 1
ATOM 827 N N . MET A 1 110 ? 12.534 -9.392 -4.208 1.00 90.94 110 MET A N 1
ATOM 828 C CA . MET A 1 110 ? 13.200 -10.665 -4.483 1.00 90.94 110 MET A CA 1
ATOM 829 C C . MET A 1 110 ? 13.529 -10.872 -5.954 1.00 90.94 110 MET A C 1
ATOM 831 O O . MET A 1 110 ? 14.528 -11.513 -6.263 1.00 90.94 110 MET A O 1
ATOM 835 N N . ARG A 1 111 ? 12.697 -10.344 -6.854 1.00 88.81 111 ARG A N 1
ATOM 836 C CA . ARG A 1 111 ? 12.832 -10.564 -8.296 1.00 88.81 111 ARG A CA 1
ATOM 837 C C . ARG A 1 111 ? 13.755 -9.564 -8.986 1.00 88.81 111 ARG A C 1
ATOM 839 O O . ARG A 1 111 ? 14.382 -9.931 -9.972 1.00 88.81 111 ARG A O 1
ATOM 846 N N . TYR A 1 112 ? 13.773 -8.317 -8.525 1.00 84.50 112 TYR A N 1
ATOM 847 C CA . TYR A 1 112 ? 14.414 -7.201 -9.219 1.00 84.50 112 TYR A CA 1
ATOM 848 C C . TYR A 1 112 ? 15.608 -6.682 -8.412 1.00 84.50 112 TYR A C 1
ATOM 850 O O . TYR A 1 112 ? 15.460 -6.285 -7.251 1.00 84.50 112 TYR A O 1
ATOM 858 N N . ASP A 1 113 ? 16.790 -6.672 -9.025 1.00 86.94 113 ASP A N 1
ATOM 859 C CA . ASP A 1 113 ? 18.028 -6.232 -8.373 1.00 86.94 113 ASP A CA 1
ATOM 860 C C . ASP A 1 113 ? 18.025 -4.724 -8.089 1.00 86.94 113 ASP A C 1
ATOM 862 O O . ASP A 1 113 ? 18.582 -4.271 -7.088 1.00 86.94 113 ASP A O 1
ATOM 866 N N . GLU A 1 114 ? 17.306 -3.943 -8.898 1.00 83.62 114 GLU A N 1
ATOM 867 C CA . GLU A 1 114 ? 17.184 -2.486 -8.783 1.00 83.62 114 GLU A CA 1
ATOM 868 C C . GLU A 1 114 ? 16.540 -2.049 -7.461 1.00 83.62 114 GLU A C 1
ATOM 870 O O . GLU A 1 114 ? 16.747 -0.927 -6.997 1.00 83.62 114 GLU A O 1
ATOM 875 N N . VAL A 1 115 ? 15.766 -2.940 -6.836 1.00 84.69 115 VAL A N 1
ATOM 876 C CA . VAL A 1 115 ? 15.087 -2.710 -5.554 1.00 84.69 115 VAL A CA 1
ATOM 877 C C . VAL A 1 115 ? 15.567 -3.643 -4.445 1.00 84.69 115 VAL A C 1
ATOM 879 O O . VAL A 1 115 ? 14.998 -3.642 -3.351 1.00 84.69 115 VAL A O 1
ATOM 882 N N . ALA A 1 116 ? 16.653 -4.389 -4.664 1.00 87.81 116 ALA A N 1
ATOM 883 C CA . ALA A 1 116 ? 17.217 -5.297 -3.666 1.00 87.81 116 ALA A CA 1
ATOM 884 C C . ALA A 1 116 ? 17.632 -4.575 -2.370 1.00 87.81 116 ALA A C 1
ATOM 886 O O . ALA A 1 116 ? 17.521 -5.140 -1.280 1.00 87.81 116 ALA A O 1
ATOM 887 N N . VAL A 1 117 ? 18.039 -3.302 -2.464 1.00 89.94 117 VAL A N 1
ATOM 888 C CA . VAL A 1 117 ? 18.367 -2.455 -1.301 1.00 89.94 117 VAL A CA 1
ATOM 889 C C . VAL A 1 117 ? 17.181 -2.284 -0.340 1.00 89.94 117 VAL A C 1
ATOM 891 O O . VAL A 1 117 ? 17.372 -2.065 0.854 1.00 89.94 117 VAL A O 1
ATOM 894 N N . TYR A 1 118 ? 15.947 -2.446 -0.828 1.00 90.44 118 TYR A N 1
ATOM 895 C CA . TYR A 1 118 ? 14.729 -2.288 -0.037 1.00 90.44 118 TYR A CA 1
ATOM 896 C C . TYR A 1 118 ? 14.219 -3.587 0.600 1.00 90.44 118 TYR A C 1
ATOM 898 O O . TYR A 1 118 ? 13.201 -3.547 1.289 1.00 90.44 118 TYR A O 1
ATOM 906 N N . ARG A 1 119 ? 14.913 -4.726 0.441 1.00 94.38 119 ARG A N 1
ATOM 907 C CA . ARG A 1 119 ? 14.499 -6.017 1.028 1.00 94.38 119 ARG A CA 1
ATOM 908 C C . ARG A 1 119 ? 14.245 -5.922 2.530 1.00 94.38 119 ARG A C 1
ATOM 910 O O . ARG A 1 119 ? 13.178 -6.307 2.995 1.00 94.38 119 ARG A O 1
ATOM 917 N N . LEU A 1 120 ? 15.207 -5.379 3.280 1.00 95.00 120 LEU A N 1
ATOM 918 C CA . LEU A 1 120 ? 15.088 -5.257 4.733 1.00 95.00 120 LEU A CA 1
ATOM 919 C C . LEU A 1 120 ? 13.922 -4.327 5.139 1.00 95.00 120 LEU A C 1
ATOM 921 O O . LEU A 1 120 ? 13.082 -4.771 5.921 1.00 95.00 120 LEU A O 1
ATOM 925 N N . PRO A 1 121 ? 13.788 -3.097 4.594 1.00 94.94 121 PRO A N 1
ATOM 926 C CA . PRO A 1 121 ? 12.613 -2.257 4.841 1.00 94.94 121 PRO A CA 1
ATOM 927 C C . PRO A 1 121 ? 11.269 -2.927 4.527 1.00 94.94 121 PRO A C 1
ATOM 929 O O . PRO A 1 121 ? 10.338 -2.822 5.327 1.00 94.94 121 PRO A O 1
ATOM 932 N N . VAL A 1 122 ? 11.162 -3.624 3.390 1.00 96.38 122 VAL A N 1
ATOM 933 C CA . VAL A 1 122 ? 9.931 -4.322 2.988 1.00 96.38 122 VAL A CA 1
ATOM 934 C C . VAL A 1 122 ? 9.594 -5.420 3.982 1.00 96.38 122 VAL A C 1
ATOM 936 O O . VAL A 1 122 ? 8.472 -5.456 4.469 1.00 96.38 122 VAL A O 1
ATOM 939 N N . PHE A 1 123 ? 10.566 -6.235 4.384 1.00 96.69 123 PHE A N 1
ATOM 940 C CA . PHE A 1 123 ? 10.331 -7.296 5.358 1.00 96.69 123 PHE A CA 1
ATOM 941 C C . PHE A 1 123 ? 9.949 -6.802 6.746 1.00 96.69 123 PHE A C 1
ATOM 943 O O . PHE A 1 123 ? 9.114 -7.419 7.408 1.00 96.69 123 PHE A O 1
ATOM 950 N N . VAL A 1 124 ? 10.509 -5.676 7.186 1.00 97.75 124 VAL A N 1
ATOM 951 C CA . VAL A 1 124 ? 10.059 -5.032 8.424 1.00 97.75 124 VAL A CA 1
ATOM 952 C C . VAL A 1 124 ? 8.596 -4.599 8.290 1.00 97.75 124 VAL A C 1
ATOM 954 O O . VAL A 1 124 ? 7.806 -4.845 9.200 1.00 97.75 124 VAL A O 1
ATOM 957 N N . CYS A 1 125 ? 8.212 -4.011 7.154 1.00 97.94 125 CYS A N 1
ATOM 958 C CA . CYS A 1 125 ? 6.824 -3.624 6.900 1.00 97.94 125 CYS A CA 1
ATOM 959 C C . CYS A 1 125 ? 5.884 -4.838 6.837 1.00 97.94 125 CYS A C 1
ATOM 961 O O . CYS A 1 125 ? 4.833 -4.814 7.477 1.00 97.94 125 CYS A O 1
ATOM 963 N N . ASP A 1 126 ? 6.284 -5.910 6.145 1.00 97.94 126 ASP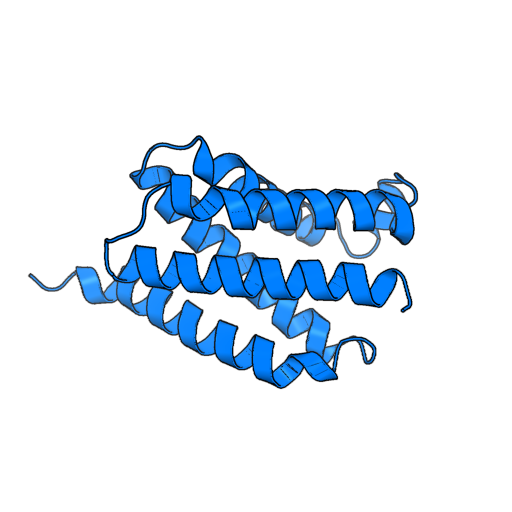 A N 1
ATOM 964 C CA . ASP A 1 126 ? 5.540 -7.171 6.061 1.00 97.94 126 ASP A CA 1
ATOM 965 C C . ASP A 1 126 ? 5.287 -7.728 7.462 1.00 97.94 126 ASP A C 1
ATOM 967 O O . ASP A 1 126 ? 4.142 -7.978 7.835 1.00 97.94 126 ASP A O 1
ATOM 971 N N . LEU A 1 127 ? 6.341 -7.863 8.274 1.00 98.19 127 LEU A N 1
ATOM 972 C CA . LEU A 1 127 ? 6.247 -8.412 9.623 1.00 98.19 127 LEU A CA 1
ATOM 973 C C . LEU A 1 127 ? 5.324 -7.570 10.512 1.00 98.19 127 LEU A C 1
ATOM 975 O O . LEU A 1 127 ? 4.430 -8.113 11.166 1.00 98.19 127 LEU A O 1
ATOM 979 N N . VAL A 1 128 ? 5.513 -6.248 10.528 1.00 98.38 128 VAL A N 1
ATOM 980 C CA . VAL A 1 128 ? 4.719 -5.326 11.355 1.00 98.38 128 VAL A CA 1
ATOM 981 C C . VAL A 1 128 ? 3.259 -5.316 10.909 1.00 98.38 128 VAL A C 1
ATOM 983 O O . VAL A 1 128 ? 2.353 -5.450 11.735 1.00 98.38 128 VAL A O 1
ATOM 986 N N . GLY A 1 129 ? 3.012 -5.177 9.609 1.00 97.75 129 GLY A N 1
ATOM 987 C CA . GLY A 1 129 ? 1.667 -5.067 9.067 1.00 97.75 129 GLY A CA 1
ATOM 988 C C . GLY A 1 129 ? 0.894 -6.385 9.121 1.00 97.75 129 GLY A C 1
ATOM 989 O O . GLY A 1 129 ? -0.281 -6.368 9.487 1.00 97.75 129 GLY A O 1
ATOM 990 N N . LEU A 1 130 ? 1.535 -7.532 8.865 1.00 98.12 130 LEU A N 1
ATOM 991 C CA . LEU A 1 130 ? 0.908 -8.851 9.021 1.00 98.12 130 LEU A CA 1
ATOM 992 C C . LEU A 1 130 ? 0.594 -9.146 10.488 1.00 98.12 130 LEU A C 1
ATOM 994 O O . LEU A 1 130 ? -0.488 -9.652 10.781 1.00 98.12 130 LEU A O 1
ATOM 998 N N . SER A 1 131 ? 1.479 -8.773 11.417 1.00 97.94 131 SER A N 1
ATOM 999 C CA . SER A 1 131 ? 1.210 -8.901 12.856 1.00 97.94 131 SER A CA 1
ATOM 1000 C C . SER A 1 131 ? 0.020 -8.036 13.282 1.00 97.94 131 SER A C 1
ATOM 1002 O O . SER A 1 131 ? -0.871 -8.505 13.993 1.00 97.94 131 SER A O 1
ATOM 1004 N N . ALA A 1 132 ? -0.044 -6.790 12.803 1.00 97.44 132 ALA A N 1
ATOM 1005 C CA . ALA A 1 132 ? -1.173 -5.894 13.046 1.00 97.44 132 ALA A CA 1
ATOM 1006 C C . ALA A 1 132 ? -2.479 -6.440 12.448 1.00 97.44 132 ALA A C 1
ATOM 1008 O O . ALA A 1 132 ? -3.526 -6.402 13.097 1.00 97.44 132 ALA A O 1
ATOM 1009 N N . LEU A 1 133 ? -2.424 -6.987 11.233 1.00 97.25 133 LEU A N 1
ATOM 1010 C CA . LEU A 1 133 ? -3.565 -7.606 10.572 1.00 97.25 133 LEU A CA 1
ATOM 1011 C C . LEU A 1 133 ? -4.065 -8.842 11.320 1.00 97.25 133 LEU A C 1
ATOM 1013 O O . LEU A 1 133 ? -5.263 -8.944 11.585 1.00 97.25 133 LEU A O 1
ATOM 1017 N N . ALA A 1 134 ? -3.165 -9.741 11.713 1.00 96.81 134 ALA A N 1
ATOM 1018 C CA . ALA A 1 134 ? -3.503 -10.915 12.506 1.00 96.81 134 ALA A CA 1
ATOM 1019 C C . ALA A 1 134 ? -4.144 -10.512 13.843 1.00 96.81 134 ALA A C 1
ATOM 1021 O O . ALA A 1 134 ? -5.194 -11.039 14.210 1.00 96.81 134 ALA A O 1
ATOM 1022 N N . TYR A 1 135 ? -3.582 -9.520 14.541 1.00 96.00 135 TYR A N 1
ATOM 1023 C CA . TYR A 1 135 ? -4.181 -8.988 15.765 1.00 96.00 135 TYR A CA 1
ATOM 1024 C C . TYR A 1 135 ? -5.577 -8.397 15.522 1.00 96.00 135 TYR A C 1
ATOM 1026 O O . TYR A 1 135 ? -6.493 -8.632 16.308 1.00 96.00 135 TYR A O 1
ATOM 1034 N N . TRP A 1 136 ? -5.776 -7.669 14.421 1.00 94.81 136 TRP A N 1
ATOM 1035 C CA . TRP A 1 136 ? -7.073 -7.087 14.082 1.00 94.81 136 TRP A CA 1
ATOM 1036 C C . TRP A 1 136 ? -8.153 -8.145 13.810 1.00 94.81 136 TRP A C 1
ATOM 1038 O O . TRP A 1 136 ? -9.289 -7.961 14.248 1.00 94.81 136 TRP A O 1
ATOM 1048 N N . ILE A 1 137 ? -7.803 -9.238 13.122 1.00 93.56 137 ILE A N 1
ATOM 1049 C CA . ILE A 1 137 ? -8.728 -10.328 12.773 1.00 93.56 137 ILE A CA 1
ATOM 1050 C C . ILE A 1 137 ? -9.011 -11.227 13.984 1.00 93.56 137 ILE A C 1
ATOM 1052 O O . ILE A 1 137 ? -10.166 -11.525 14.275 1.00 93.56 137 ILE A O 1
ATOM 1056 N N . PHE A 1 138 ? -7.968 -11.665 14.694 1.00 92.06 138 PHE A N 1
ATOM 1057 C CA . PHE A 1 138 ? -8.084 -12.705 15.722 1.00 92.06 138 PHE A CA 1
ATOM 1058 C C . PHE A 1 138 ? -8.118 -12.149 17.149 1.00 92.06 138 PHE A C 1
ATOM 1060 O O . PHE A 1 138 ? -8.823 -12.676 18.008 1.00 92.06 138 PHE A O 1
ATOM 1067 N N . GLY A 1 139 ? -7.362 -11.084 17.418 1.00 78.62 139 GLY A N 1
ATOM 1068 C CA . GLY A 1 139 ? -7.162 -10.536 18.762 1.00 78.62 139 GLY A CA 1
ATOM 1069 C C . GLY A 1 139 ? -8.354 -9.744 19.295 1.00 78.62 139 GLY A C 1
ATOM 1070 O O . GLY A 1 139 ? -8.575 -9.710 20.501 1.00 78.62 139 GLY A O 1
ATOM 1071 N N . ARG A 1 140 ? -9.170 -9.162 18.409 1.00 66.69 140 ARG A N 1
ATOM 1072 C CA . ARG A 1 140 ? -10.360 -8.377 18.783 1.00 66.69 140 ARG A CA 1
ATOM 1073 C C . ARG A 1 140 ? -11.558 -9.218 19.244 1.00 66.69 140 ARG A C 1
ATOM 1075 O O . ARG A 1 140 ? -12.562 -8.650 19.657 1.00 66.69 140 ARG A O 1
ATOM 1082 N N . SER A 1 141 ? -11.445 -10.543 19.165 1.00 52.22 141 SER A N 1
ATOM 1083 C CA . SER A 1 141 ? -12.482 -11.508 19.555 1.00 52.22 141 SER A CA 1
ATOM 1084 C C . SER A 1 141 ? -12.419 -11.902 21.035 1.00 52.22 141 SER A C 1
ATOM 1086 O O . SER A 1 141 ? -13.144 -12.802 21.453 1.00 52.22 141 SER A O 1
ATOM 1088 N N . ARG A 1 142 ? -11.538 -11.279 21.829 1.00 47.84 142 ARG A N 1
ATOM 1089 C CA . ARG A 1 142 ? -11.460 -11.499 23.276 1.00 47.84 142 ARG A CA 1
ATOM 1090 C C . ARG A 1 142 ? -12.120 -10.314 24.002 1.00 47.84 142 ARG A C 1
ATOM 1092 O O . ARG A 1 142 ? -11.690 -9.189 23.740 1.00 47.84 142 ARG A O 1
ATOM 1099 N N . PRO A 1 143 ? -13.181 -10.562 24.795 1.00 48.03 143 PRO A N 1
ATOM 1100 C CA . PRO A 1 143 ? -13.934 -9.533 25.514 1.00 48.03 143 PRO A CA 1
ATOM 1101 C C . PRO A 1 143 ? -13.086 -8.798 26.555 1.00 48.03 143 PRO A C 1
ATOM 1103 O O . PRO A 1 143 ? -12.109 -9.402 27.057 1.00 48.03 143 PRO A O 1
#

Sequence (143 aa):
MPIETITFLAAITGYAGLTANMVLVAAGRHRPIHMTPVALIVFAHVLMVWHYRYEWEIALATRNGYAGFVIFHAALLGIVAAPLAGNLWAKRLVAFSFLVAAMGASGAVMRYDEVAVYRLPVFVCDLVGLSALAYWIFGRSRP

Secondary structure (DSSP, 8-state):
--HHHHHHHHHHHHHHHHHHHHHHHHTT---GGGGHHHHHHHHHHHHHHHHHTSTT-HHHHHTT-HHHHHHHHHHHHHHHHGGGS-HHHHHHHHHHHHHHHHHHHHHHHHH-GGGGGGHHHHHHHHHHHHHHHHHHHHGGG--

pLDDT: mean 92.63, std 8.54, range [47.84, 98.56]

Foldseek 3Di:
DPLVLVLVVLLLVLLLLLLVQLLCLLVVNHDLVSLVVSLVSLVVSVVSCCVPPVVVPPCRLQVVHPVLSVLQVQLNVLSNCLSVDDPVSSSVSSLSSNVSSLVVVCVPCVPDPSNVVCNVVSVVSSVSSVVSSCSSVPVVPDD